Protein AF-A0A560FAY3-F1 (afdb_monomer_lite)

Foldseek 3Di:
DVVCVVVQFFAPPDDPVVLVVQLVVLLVCCVVCQVVQVVVCVVVVDDDDDPVNSNVVSSVVGGYDD

InterPro domains:
  IPR036271 Tetracyclin repressor-like, C-terminal domain superfamily [SSF48498] (2-59)

Organism: NCBI:txid28077

Structure (mmCIF, N/CA/C/O backbone):
data_AF-A0A560FAY3-F1
#
_entry.id   AF-A0A560FAY3-F1
#
loop_
_atom_site.group_PDB
_atom_site.id
_atom_site.type_symbol
_atom_site.label_atom_id
_atom_site.label_alt_id
_atom_site.label_comp_id
_atom_site.label_asym_id
_atom_site.label_entity_id
_atom_site.label_seq_id
_atom_site.pdbx_PDB_ins_code
_atom_site.Cartn_x
_atom_site.Cartn_y
_atom_site.Cartn_z
_atom_site.occupancy
_atom_site.B_iso_or_equiv
_atom_site.auth_seq_id
_atom_site.auth_comp_id
_atom_site.auth_asym_id
_atom_site.auth_atom_id
_atom_site.pdbx_PDB_model_num
ATOM 1 N N . MET A 1 1 ? -4.050 1.698 13.950 1.00 86.12 1 MET A N 1
ATOM 2 C CA . M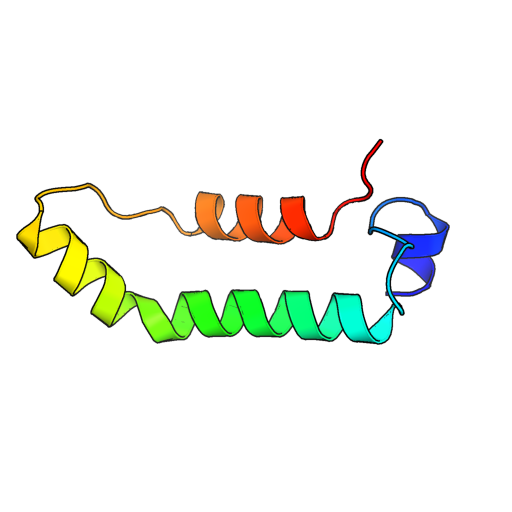ET A 1 1 ? -4.996 1.041 13.026 1.00 86.12 1 MET A CA 1
ATOM 3 C C . MET A 1 1 ? -6.443 1.111 13.476 1.00 86.12 1 MET A C 1
ATOM 5 O O . MET A 1 1 ? -7.194 1.732 12.746 1.00 86.12 1 MET A O 1
ATOM 9 N N . GLN A 1 2 ? -6.834 0.593 14.650 1.00 90.50 2 GLN A N 1
ATOM 10 C CA . GLN A 1 2 ? -8.243 0.626 15.103 1.00 90.50 2 GLN A CA 1
ATOM 11 C C . GLN A 1 2 ? -8.902 2.012 14.957 1.00 90.50 2 GLN A C 1
ATOM 13 O O . GLN A 1 2 ? -9.852 2.154 14.203 1.00 90.50 2 GLN A O 1
ATOM 18 N N . ARG A 1 3 ? -8.298 3.069 15.522 1.00 92.25 3 ARG A N 1
ATOM 19 C CA . ARG A 1 3 ? -8.812 4.451 15.399 1.00 92.25 3 ARG A CA 1
ATOM 20 C C . ARG A 1 3 ? -9.022 4.930 13.956 1.00 92.25 3 ARG A C 1
ATOM 22 O O . ARG A 1 3 ? -9.889 5.754 13.706 1.00 92.25 3 ARG A O 1
ATOM 29 N N . ALA A 1 4 ? -8.203 4.462 13.014 1.00 88.81 4 ALA A N 1
ATOM 30 C CA . ALA A 1 4 ? -8.303 4.857 11.611 1.00 88.81 4 ALA A CA 1
ATOM 31 C C . ALA A 1 4 ? -9.426 4.106 10.877 1.00 88.81 4 ALA A C 1
ATOM 33 O O . ALA A 1 4 ? -10.005 4.658 9.945 1.00 88.81 4 ALA A O 1
ATOM 34 N N . GLN A 1 5 ? -9.752 2.883 11.308 1.00 91.06 5 GLN A N 1
ATOM 35 C CA . GLN A 1 5 ? -10.958 2.177 10.870 1.00 91.06 5 GLN A CA 1
ATOM 36 C C . GLN A 1 5 ? -12.211 2.810 11.483 1.00 91.06 5 GLN A C 1
ATOM 38 O O . GLN A 1 5 ? -13.160 3.077 10.755 1.00 91.06 5 GLN A O 1
ATOM 43 N N . ASP A 1 6 ? -12.184 3.134 12.782 1.00 92.19 6 ASP A N 1
ATOM 44 C CA . ASP A 1 6 ? -13.302 3.794 13.476 1.00 92.19 6 ASP A CA 1
ATOM 45 C C . ASP A 1 6 ? -13.641 5.155 12.841 1.00 92.19 6 ASP A C 1
ATOM 47 O O . ASP A 1 6 ? -14.804 5.526 12.729 1.00 92.19 6 ASP A O 1
ATOM 51 N N . ALA A 1 7 ? -12.621 5.886 12.379 1.00 93.50 7 ALA A N 1
ATOM 52 C CA . ALA A 1 7 ? -12.771 7.152 11.661 1.00 93.50 7 ALA A CA 1
ATOM 53 C C . ALA A 1 7 ? -13.094 6.993 10.159 1.00 93.50 7 ALA A C 1
ATOM 55 O O . ALA A 1 7 ? -13.167 7.989 9.442 1.00 93.50 7 ALA A O 1
ATOM 56 N N . GLY A 1 8 ? -13.246 5.764 9.656 1.00 91.88 8 GLY A N 1
ATOM 57 C CA . GLY A 1 8 ? -13.605 5.485 8.262 1.00 91.88 8 GLY A CA 1
ATOM 58 C C . GLY A 1 8 ? -12.496 5.734 7.232 1.00 91.88 8 GLY A C 1
ATOM 59 O O . GLY A 1 8 ? -12.763 5.692 6.032 1.00 91.88 8 GLY A O 1
ATOM 60 N N . PHE A 1 9 ? -11.250 5.976 7.652 1.00 91.69 9 PHE A N 1
ATOM 61 C CA . PHE A 1 9 ? -10.126 6.207 6.735 1.00 91.69 9 PHE A CA 1
ATOM 62 C C . PHE A 1 9 ? -9.578 4.917 6.126 1.00 91.69 9 PHE A C 1
ATOM 64 O O . PHE A 1 9 ? -9.128 4.918 4.980 1.00 91.69 9 PHE A O 1
ATOM 71 N N . ILE A 1 10 ? -9.601 3.830 6.897 1.00 92.19 10 ILE A N 1
ATOM 72 C CA . ILE A 1 10 ? -9.115 2.506 6.499 1.00 92.19 10 ILE A CA 1
ATOM 73 C C . ILE A 1 10 ? -10.305 1.556 6.410 1.00 92.19 10 ILE A C 1
ATOM 75 O O . ILE A 1 10 ? -11.229 1.638 7.219 1.00 92.19 10 ILE A O 1
ATOM 79 N N . ARG A 1 11 ? -10.271 0.637 5.444 1.00 92.88 11 ARG A N 1
ATOM 80 C CA . ARG A 1 11 ? -11.252 -0.444 5.304 1.00 92.88 11 ARG A CA 1
ATOM 81 C C . ARG A 1 11 ? -11.435 -1.219 6.617 1.00 92.88 11 ARG A C 1
ATOM 83 O O . ARG A 1 11 ? -10.462 -1.508 7.316 1.00 92.88 11 ARG A O 1
ATOM 90 N N . ASN A 1 12 ? -12.679 -1.544 6.954 1.00 92.38 12 ASN A N 1
ATOM 91 C CA . ASN A 1 12 ? -13.077 -2.192 8.211 1.00 92.38 12 ASN A CA 1
ATOM 92 C C . ASN A 1 12 ? -13.571 -3.639 8.021 1.00 92.38 12 ASN A C 1
ATOM 94 O O . ASN A 1 12 ? -13.976 -4.285 8.981 1.00 92.38 12 ASN A O 1
ATOM 98 N N . ASP A 1 13 ? -13.500 -4.158 6.798 1.00 92.56 13 ASP A N 1
ATOM 99 C CA . ASP A 1 13 ? -13.814 -5.542 6.434 1.00 92.56 13 ASP A CA 1
ATOM 100 C C . ASP A 1 13 ? -12.676 -6.525 6.770 1.00 92.56 13 ASP A C 1
ATOM 102 O O . ASP A 1 13 ? -12.770 -7.719 6.496 1.00 92.56 13 ASP A O 1
ATOM 106 N N . LEU A 1 14 ? -11.595 -6.030 7.380 1.00 89.94 14 LEU A N 1
ATOM 107 C CA . LEU A 1 14 ? -10.447 -6.803 7.837 1.00 89.94 14 LEU A CA 1
ATOM 108 C C . LEU A 1 14 ? -10.079 -6.412 9.273 1.00 89.94 14 LEU A C 1
ATOM 110 O O . LEU A 1 14 ? -10.221 -5.240 9.642 1.00 89.94 14 LEU A O 1
ATOM 114 N N . PRO A 1 15 ? -9.506 -7.338 10.068 1.00 94.62 15 PRO A N 1
ATOM 115 C CA . PRO A 1 15 ? -8.939 -6.989 11.361 1.00 94.62 15 PRO A CA 1
ATOM 116 C C . PRO A 1 15 ? -7.916 -5.844 11.235 1.00 94.62 15 PRO A C 1
ATOM 118 O O . PRO A 1 15 ? -7.078 -5.866 10.327 1.00 94.62 15 PRO A O 1
ATOM 121 N N . PRO A 1 16 ? -7.899 -4.872 12.163 1.00 91.25 16 PRO A N 1
ATOM 122 C CA . PRO A 1 16 ? -7.006 -3.708 12.106 1.00 91.25 16 PRO A CA 1
ATOM 123 C C . PRO A 1 16 ? -5.526 -4.092 12.035 1.00 91.25 16 PRO A C 1
ATOM 125 O O . PRO A 1 16 ? -4.740 -3.420 11.368 1.00 91.25 16 PRO A O 1
ATOM 128 N N . GLY A 1 17 ? -5.136 -5.167 12.726 1.00 92.75 17 GLY A N 1
ATOM 129 C CA . GLY A 1 17 ? -3.771 -5.691 12.679 1.00 92.75 17 GLY A CA 1
ATOM 130 C C . GLY A 1 17 ? -3.405 -6.233 11.297 1.00 92.75 17 GLY A C 1
ATOM 131 O O . GLY A 1 17 ? -2.309 -5.973 10.813 1.00 92.75 17 GLY A O 1
ATOM 132 N N . LEU A 1 18 ? -4.344 -6.903 10.623 1.00 93.69 18 LEU A N 1
ATOM 133 C CA . LEU A 1 18 ? -4.130 -7.439 9.280 1.00 93.69 18 LEU A CA 1
ATOM 134 C C . LEU A 1 18 ? -3.977 -6.317 8.248 1.00 93.69 18 LEU A C 1
ATOM 136 O O . LEU A 1 18 ? -3.062 -6.367 7.433 1.00 93.69 18 LEU A O 1
ATOM 140 N N . ALA A 1 19 ? -4.798 -5.265 8.328 1.00 91.62 19 ALA A N 1
ATOM 141 C CA . ALA A 1 19 ? -4.632 -4.078 7.486 1.00 91.62 19 ALA A CA 1
ATOM 142 C C . ALA A 1 19 ? -3.245 -3.428 7.663 1.00 91.62 19 ALA A C 1
ATOM 144 O O . ALA A 1 19 ? -2.655 -2.956 6.692 1.00 91.62 19 ALA A O 1
ATOM 145 N N . ALA A 1 20 ? -2.697 -3.444 8.886 1.00 91.69 20 ALA A N 1
ATOM 146 C CA . ALA A 1 20 ? -1.343 -2.961 9.166 1.00 91.69 20 ALA A CA 1
ATOM 147 C C . ALA A 1 20 ? -0.267 -3.826 8.513 1.00 91.69 20 ALA A C 1
ATOM 149 O O . ALA A 1 20 ? 0.625 -3.301 7.849 1.00 91.69 20 ALA A O 1
ATOM 150 N N . ILE A 1 21 ? -0.379 -5.143 8.690 1.00 95.50 21 ILE A N 1
ATOM 151 C CA . ILE A 1 21 ? 0.569 -6.114 8.145 1.00 95.50 21 ILE A CA 1
ATOM 152 C C . ILE A 1 21 ? 0.597 -6.022 6.621 1.00 95.50 21 ILE A C 1
ATOM 154 O O . ILE A 1 21 ? 1.672 -5.908 6.046 1.00 95.50 21 ILE A O 1
ATOM 158 N N . MET A 1 22 ? -0.567 -5.999 5.968 1.00 94.94 22 MET A N 1
ATOM 159 C CA . MET A 1 22 ? -0.643 -5.869 4.512 1.00 94.94 22 MET A CA 1
ATOM 160 C C . MET A 1 22 ? -0.021 -4.562 4.020 1.00 94.94 22 MET A C 1
ATOM 162 O O . MET A 1 22 ? 0.743 -4.583 3.062 1.00 94.94 22 MET A O 1
ATOM 166 N N . GLY A 1 23 ? -0.310 -3.433 4.677 1.00 93.19 23 GLY A N 1
ATOM 167 C CA . GLY A 1 23 ? 0.284 -2.151 4.300 1.00 93.19 23 GLY A CA 1
ATOM 168 C C . GLY A 1 23 ? 1.809 -2.165 4.384 1.00 93.19 23 GLY A C 1
ATOM 169 O O . GLY A 1 23 ? 2.475 -1.753 3.440 1.00 93.19 23 GLY A O 1
ATOM 170 N N . GLY A 1 24 ? 2.360 -2.696 5.479 1.00 94.88 24 GLY A N 1
ATOM 171 C CA . GLY A 1 24 ? 3.807 -2.850 5.638 1.00 94.88 24 GLY A CA 1
ATOM 172 C C . GLY A 1 24 ? 4.418 -3.805 4.610 1.00 94.88 24 GLY A C 1
ATOM 173 O O . GLY A 1 24 ? 5.412 -3.460 3.978 1.00 94.88 24 GLY A O 1
ATOM 174 N N . ALA A 1 25 ? 3.795 -4.966 4.394 1.00 97.00 25 ALA A N 1
ATOM 175 C CA . ALA A 1 25 ? 4.275 -5.979 3.456 1.00 97.00 25 ALA A CA 1
ATOM 176 C C . ALA A 1 25 ? 4.291 -5.477 2.004 1.00 97.00 25 ALA A C 1
ATOM 178 O O . ALA A 1 25 ? 5.237 -5.749 1.275 1.00 97.00 25 ALA A O 1
ATOM 179 N N . LEU A 1 26 ? 3.280 -4.709 1.588 1.00 96.50 26 LEU A N 1
ATOM 180 C CA . LEU A 1 26 ? 3.224 -4.125 0.245 1.00 96.50 26 LEU A CA 1
ATOM 181 C C . LEU A 1 26 ? 4.317 -3.072 0.022 1.00 96.50 26 LEU A C 1
ATOM 183 O O . LEU A 1 26 ? 4.900 -3.018 -1.058 1.00 96.50 26 LEU A O 1
ATOM 187 N N . VAL A 1 27 ? 4.620 -2.258 1.039 1.00 96.12 27 VAL A N 1
ATOM 188 C CA . VAL A 1 27 ? 5.728 -1.292 0.971 1.00 96.12 27 VAL A CA 1
ATOM 189 C C . VAL A 1 27 ? 7.073 -2.014 0.915 1.00 96.12 27 VAL A C 1
ATOM 191 O O . VAL A 1 27 ? 7.913 -1.655 0.097 1.00 96.12 27 VAL A O 1
ATOM 194 N N . GLN A 1 28 ? 7.274 -3.043 1.742 1.00 96.31 28 GLN A N 1
ATOM 195 C CA . GLN A 1 28 ? 8.499 -3.850 1.722 1.00 96.31 28 GLN A CA 1
ATOM 196 C C . GLN A 1 28 ? 8.695 -4.532 0.368 1.00 96.31 28 GLN A C 1
ATOM 198 O O . GLN A 1 28 ? 9.751 -4.391 -0.232 1.00 96.31 28 GLN A O 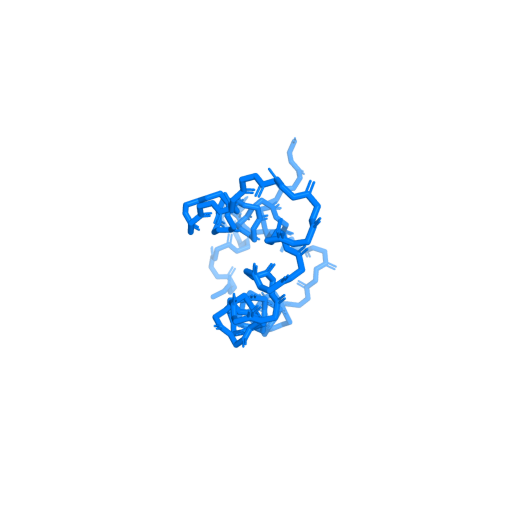1
ATOM 203 N N . PHE A 1 29 ? 7.649 -5.172 -0.159 1.00 95.12 29 PHE A N 1
ATOM 204 C CA . PHE A 1 29 ? 7.674 -5.772 -1.489 1.00 95.12 29 PHE A CA 1
ATOM 205 C C . PHE A 1 29 ? 8.064 -4.762 -2.574 1.00 95.12 29 PHE A C 1
ATOM 207 O O . PHE A 1 29 ? 8.894 -5.081 -3.422 1.00 95.12 29 PHE A O 1
ATOM 214 N N . TRP A 1 30 ? 7.493 -3.550 -2.543 1.00 95.12 30 TRP A N 1
ATOM 215 C CA . TRP A 1 30 ? 7.844 -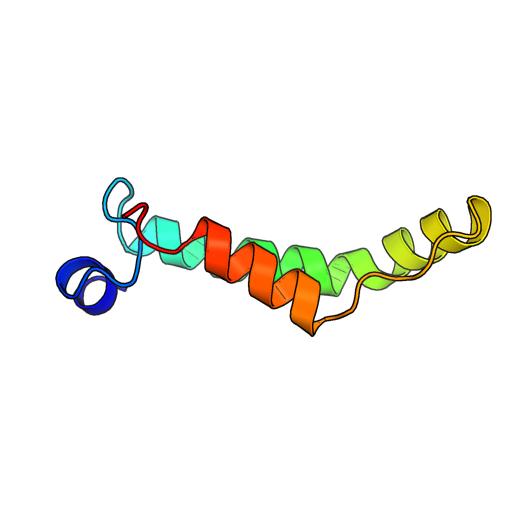2.494 -3.494 1.00 95.12 30 TRP A CA 1
ATOM 216 C C . TRP A 1 30 ? 9.330 -2.140 -3.425 1.00 95.12 30 TRP A C 1
ATOM 218 O O . TRP A 1 30 ? 9.985 -2.112 -4.461 1.00 95.12 30 TRP A O 1
ATOM 228 N N . LEU A 1 31 ? 9.860 -1.910 -2.220 1.00 94.06 31 LEU A N 1
ATOM 229 C CA . LEU A 1 31 ? 11.262 -1.541 -2.014 1.00 94.06 31 LEU A CA 1
ATOM 230 C C . LEU A 1 31 ? 12.222 -2.652 -2.451 1.00 94.06 31 LEU A C 1
ATOM 232 O O . LEU A 1 31 ? 13.199 -2.369 -3.144 1.00 94.06 31 LEU A O 1
ATOM 236 N N . ASP A 1 32 ? 11.922 -3.895 -2.081 1.00 96.12 32 ASP A N 1
ATOM 237 C CA . ASP A 1 32 ? 12.780 -5.044 -2.368 1.00 96.12 32 ASP A CA 1
ATOM 238 C C . ASP A 1 32 ? 12.773 -5.407 -3.858 1.00 96.12 32 ASP A C 1
ATOM 240 O O . ASP A 1 32 ? 13.796 -5.832 -4.379 1.00 96.12 32 ASP A O 1
ATOM 244 N N . SER A 1 33 ? 11.658 -5.183 -4.562 1.00 92.81 33 SER A N 1
ATOM 245 C CA . SER A 1 33 ? 11.500 -5.581 -5.971 1.00 92.81 33 SER A CA 1
ATOM 246 C C . SER A 1 33 ? 12.000 -4.540 -6.979 1.00 92.81 33 SER A C 1
ATOM 248 O O . SER A 1 33 ? 11.841 -4.725 -8.188 1.00 92.81 33 SER A O 1
ATOM 250 N N . GLN A 1 34 ? 12.552 -3.406 -6.530 1.00 91.12 34 GLN A N 1
ATOM 251 C CA . GLN A 1 34 ? 12.918 -2.298 -7.423 1.00 91.12 34 GLN A CA 1
ATOM 252 C C . GLN A 1 34 ? 13.927 -2.709 -8.496 1.00 91.12 34 GLN A C 1
ATOM 254 O O . GLN A 1 34 ? 13.850 -2.241 -9.635 1.00 91.12 34 GLN A O 1
ATOM 259 N N . LEU A 1 35 ? 14.890 -3.560 -8.140 1.00 89.44 35 LEU A N 1
ATOM 260 C CA . LEU A 1 35 ? 15.934 -3.984 -9.064 1.00 8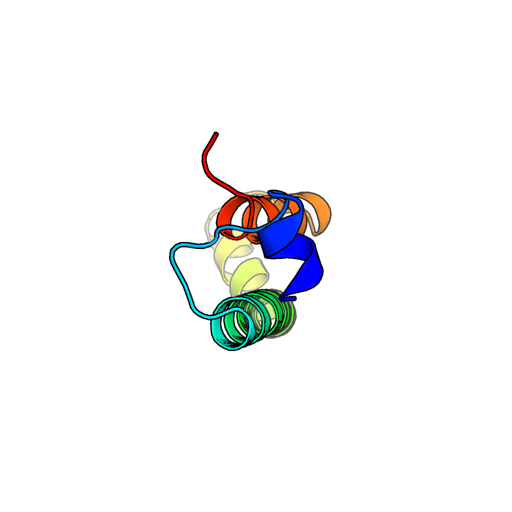9.44 35 LEU A CA 1
ATOM 261 C C . LEU A 1 35 ? 15.348 -4.871 -10.168 1.00 89.44 35 LEU A C 1
ATOM 263 O O . LEU A 1 35 ? 15.603 -4.637 -11.349 1.00 89.44 35 LEU A O 1
ATOM 267 N N . GLU A 1 36 ? 14.527 -5.847 -9.789 1.00 91.44 36 GLU A N 1
ATOM 268 C CA . GLU A 1 36 ? 13.867 -6.788 -10.689 1.00 91.44 36 GLU A CA 1
ATOM 269 C C . GLU A 1 36 ? 12.868 -6.078 -11.603 1.00 91.44 36 GLU A C 1
ATOM 271 O O . GLU A 1 36 ? 12.844 -6.333 -12.807 1.00 91.44 36 GLU A O 1
ATOM 276 N N . ILE A 1 37 ? 12.083 -5.145 -11.055 1.00 89.88 37 ILE A N 1
ATOM 277 C CA . ILE A 1 37 ? 11.125 -4.344 -11.823 1.00 89.88 37 ILE A CA 1
ATOM 278 C C . ILE A 1 37 ? 11.864 -3.501 -12.862 1.00 89.88 37 ILE A C 1
ATOM 280 O O . ILE A 1 37 ? 11.512 -3.535 -14.039 1.00 89.88 37 ILE A O 1
ATOM 284 N N . ARG A 1 38 ? 12.933 -2.795 -12.473 1.00 87.31 38 ARG A N 1
ATOM 285 C CA . ARG A 1 38 ? 13.733 -1.997 -13.418 1.00 87.31 38 ARG A CA 1
ATOM 286 C C . ARG A 1 38 ? 14.383 -2.863 -14.492 1.00 87.31 38 ARG A C 1
ATOM 288 O O . ARG A 1 38 ? 14.416 -2.455 -15.650 1.00 87.31 38 ARG A O 1
ATOM 295 N N . ALA A 1 39 ? 14.867 -4.051 -14.132 1.00 89.31 39 ALA A N 1
ATOM 296 C CA . ALA A 1 39 ? 15.427 -4.995 -15.093 1.00 89.31 39 ALA A CA 1
ATOM 297 C C . ALA A 1 39 ? 14.374 -5.472 -16.107 1.00 89.31 39 ALA A C 1
ATOM 299 O O . ALA A 1 39 ? 14.657 -5.520 -17.302 1.00 89.31 39 ALA A O 1
ATOM 300 N N . ALA A 1 40 ? 13.156 -5.779 -15.654 1.00 89.12 40 ALA A N 1
ATOM 301 C CA . ALA A 1 40 ? 12.061 -6.190 -16.527 1.00 89.12 40 ALA A CA 1
ATOM 302 C C . ALA A 1 40 ? 11.612 -5.060 -17.470 1.00 89.12 40 ALA A C 1
ATOM 304 O O . ALA A 1 40 ? 11.472 -5.285 -18.671 1.00 89.12 40 ALA A O 1
ATOM 305 N N . LEU A 1 41 ? 11.453 -3.840 -16.951 1.00 89.88 41 LEU A N 1
ATOM 306 C CA . LEU A 1 41 ? 11.034 -2.675 -17.739 1.00 89.88 41 LEU A CA 1
ATOM 307 C C . LEU A 1 41 ? 12.087 -2.258 -18.775 1.00 89.88 41 LEU A C 1
ATOM 309 O O . LEU A 1 41 ? 11.741 -1.859 -19.883 1.00 89.88 41 LEU A O 1
ATO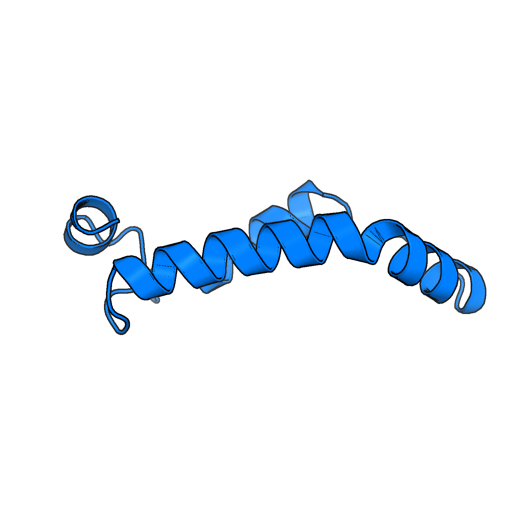M 313 N N . ALA A 1 42 ? 13.378 -2.427 -18.473 1.00 89.81 42 ALA A N 1
ATOM 314 C CA . ALA A 1 42 ? 14.448 -2.176 -19.439 1.00 89.81 42 ALA A CA 1
ATOM 315 C C . ALA A 1 42 ? 14.379 -3.103 -20.671 1.00 89.81 42 ALA A C 1
ATOM 317 O O . ALA A 1 42 ? 14.840 -2.719 -21.744 1.00 89.81 42 ALA A O 1
ATOM 318 N N . ILE A 1 43 ? 13.806 -4.307 -20.534 1.00 92.62 43 ILE A N 1
ATOM 319 C CA . ILE A 1 43 ? 13.613 -5.250 -21.647 1.00 92.62 43 ILE A CA 1
ATOM 320 C C . ILE A 1 43 ? 12.426 -4.829 -22.523 1.00 92.62 43 ILE A C 1
ATOM 322 O O . ILE A 1 43 ? 12.492 -4.970 -23.744 1.00 92.62 43 ILE A O 1
ATOM 326 N N . THR A 1 44 ? 11.345 -4.328 -21.920 1.00 89.19 44 THR A N 1
ATOM 327 C CA . THR A 1 44 ? 10.131 -3.921 -22.648 1.00 89.19 44 THR A CA 1
ATOM 328 C C . THR A 1 44 ? 10.210 -2.497 -23.198 1.00 89.19 44 THR A C 1
ATOM 330 O O . THR A 1 44 ? 9.510 -2.179 -24.156 1.00 89.19 44 THR A O 1
ATOM 333 N N . GLY A 1 45 ? 11.095 -1.663 -22.641 1.00 85.31 45 GLY A N 1
ATOM 334 C CA . GLY A 1 45 ? 11.205 -0.240 -22.962 1.00 85.31 45 GLY A CA 1
ATOM 335 C C . GLY A 1 45 ? 10.162 0.627 -22.255 1.00 85.31 45 GLY A C 1
ATOM 336 O O . GLY A 1 45 ? 10.016 1.795 -22.609 1.00 85.31 45 GLY A O 1
ATOM 337 N N . ASP A 1 46 ? 9.443 0.069 -21.279 1.00 88.38 46 ASP A N 1
ATOM 338 C CA . ASP A 1 46 ? 8.435 0.791 -20.507 1.00 88.38 46 ASP A CA 1
ATOM 339 C C . ASP A 1 46 ? 9.078 1.705 -19.457 1.00 88.38 46 ASP A C 1
ATOM 341 O O . ASP A 1 46 ? 10.144 1.422 -18.900 1.00 88.38 46 ASP A O 1
ATOM 345 N N . GLU A 1 47 ? 8.397 2.807 -19.149 1.00 82.06 47 GLU A N 1
ATOM 346 C CA . GLU A 1 47 ? 8.820 3.693 -18.071 1.00 82.06 47 GLU A CA 1
ATOM 347 C C . GLU A 1 47 ? 8.572 3.058 -16.692 1.00 82.06 47 GLU A C 1
ATOM 349 O O . GLU A 1 47 ? 7.583 2.364 -16.449 1.00 82.06 47 GLU A O 1
ATOM 354 N N . GLY A 1 48 ? 9.505 3.321 -15.772 1.00 82.19 48 GLY A N 1
ATOM 355 C CA . GLY A 1 48 ? 9.403 2.964 -14.359 1.00 82.19 48 GLY A CA 1
ATOM 356 C C . GLY A 1 48 ? 8.146 3.518 -13.700 1.00 82.19 48 GLY A C 1
ATOM 357 O O . GLY A 1 48 ? 7.736 4.642 -13.978 1.00 82.19 48 GLY A O 1
ATOM 358 N N . LEU A 1 49 ? 7.577 2.767 -12.759 1.00 88.00 49 LEU A N 1
ATOM 359 C CA . LEU A 1 49 ? 6.564 3.319 -11.866 1.00 88.00 49 LEU A CA 1
ATOM 360 C C . LEU A 1 49 ? 7.245 4.235 -10.833 1.00 88.00 49 LEU A C 1
ATOM 362 O O . LEU A 1 49 ? 8.240 3.840 -10.220 1.00 88.00 49 LEU A O 1
ATOM 366 N N . ALA A 1 50 ? 6.715 5.442 -10.633 1.00 90.38 50 ALA A N 1
ATOM 367 C CA . ALA A 1 50 ? 7.200 6.348 -9.597 1.00 90.38 50 ALA A CA 1
ATOM 368 C C . ALA A 1 50 ? 6.807 5.850 -8.195 1.00 90.38 50 ALA A C 1
ATOM 370 O O . ALA A 1 50 ? 5.759 5.220 -8.011 1.00 90.38 50 ALA A O 1
ATOM 371 N N . ASP A 1 51 ? 7.620 6.179 -7.189 1.00 92.00 51 ASP A N 1
ATOM 372 C CA . ASP A 1 51 ? 7.355 5.799 -5.797 1.00 92.00 51 ASP A CA 1
ATOM 373 C C . ASP A 1 51 ? 6.013 6.358 -5.309 1.00 92.00 51 ASP A C 1
ATOM 375 O O . ASP A 1 51 ? 5.253 5.674 -4.622 1.00 92.00 51 ASP A O 1
ATOM 379 N N . GLU A 1 52 ? 5.670 7.580 -5.715 1.00 94.88 52 GLU A N 1
ATOM 380 C CA . GLU A 1 52 ? 4.398 8.213 -5.390 1.00 94.88 52 GLU A CA 1
ATOM 381 C C . GLU A 1 52 ? 3.205 7.419 -5.925 1.00 94.88 52 GLU A C 1
ATOM 383 O O . GLU A 1 52 ? 2.172 7.341 -5.256 1.00 94.88 52 GLU A O 1
ATOM 388 N N . ASP A 1 53 ? 3.336 6.807 -7.101 1.00 94.06 53 ASP A N 1
ATOM 389 C CA . ASP A 1 53 ? 2.269 6.021 -7.717 1.00 94.06 53 ASP A CA 1
ATOM 390 C C . ASP A 1 53 ? 2.128 4.648 -7.061 1.00 94.06 53 ASP A C 1
ATOM 392 O O . ASP A 1 53 ? 1.001 4.212 -6.792 1.00 94.06 53 ASP A O 1
ATOM 396 N N . ALA A 1 54 ? 3.245 4.014 -6.694 1.00 93.31 54 ALA A N 1
ATOM 397 C CA . ALA A 1 54 ? 3.237 2.801 -5.879 1.00 93.31 54 ALA A CA 1
ATOM 398 C C . ALA A 1 54 ? 2.563 3.055 -4.522 1.00 93.31 54 ALA A C 1
ATOM 400 O O . ALA A 1 54 ? 1.618 2.357 -4.142 1.00 93.31 54 ALA A O 1
ATOM 401 N N . ILE A 1 55 ? 2.984 4.104 -3.809 1.00 94.38 55 ILE A N 1
ATOM 402 C CA . ILE A 1 55 ? 2.429 4.473 -2.502 1.00 94.38 55 ILE A CA 1
ATOM 403 C C . ILE A 1 55 ? 0.943 4.810 -2.630 1.00 94.38 55 ILE A C 1
ATOM 405 O O . ILE A 1 55 ? 0.129 4.330 -1.837 1.00 94.38 55 ILE A O 1
ATOM 409 N N . ARG A 1 56 ? 0.554 5.588 -3.647 1.00 95.69 56 ARG A N 1
ATOM 410 C CA . ARG A 1 56 ? -0.853 5.917 -3.911 1.00 95.69 56 ARG A CA 1
ATOM 411 C C . ARG A 1 56 ? -1.681 4.657 -4.135 1.00 95.69 56 ARG A C 1
ATOM 413 O O . ARG A 1 56 ? -2.790 4.563 -3.604 1.00 95.69 56 ARG A O 1
ATOM 420 N N . HIS A 1 57 ? -1.156 3.691 -4.885 1.00 94.44 57 HIS A N 1
ATOM 421 C CA . HIS A 1 57 ? -1.825 2.417 -5.111 1.00 94.44 57 HIS A CA 1
ATOM 422 C C . HIS A 1 57 ? -1.992 1.625 -3.809 1.00 94.44 57 HIS A C 1
A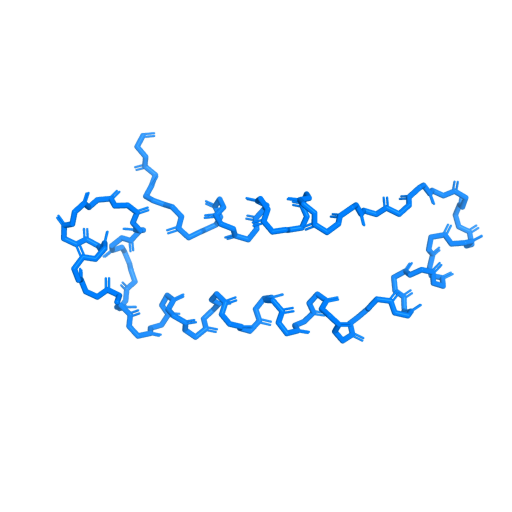TOM 424 O O . HIS A 1 57 ? -3.105 1.196 -3.503 1.00 94.44 57 HIS A O 1
ATOM 430 N N . ILE A 1 58 ? -0.929 1.485 -3.013 1.00 94.75 58 ILE A N 1
ATOM 431 C CA . ILE A 1 58 ? -0.959 0.773 -1.726 1.00 94.75 58 ILE A CA 1
ATOM 432 C C . ILE A 1 58 ? -1.973 1.418 -0.776 1.00 94.75 58 ILE A C 1
ATOM 434 O O . ILE A 1 58 ? -2.822 0.733 -0.208 1.00 94.75 58 ILE A O 1
ATOM 438 N N . VAL A 1 59 ? -1.949 2.746 -0.648 1.00 94.25 59 VAL A N 1
ATOM 439 C CA . VAL A 1 59 ? -2.908 3.485 0.182 1.00 94.25 59 VAL A CA 1
ATOM 440 C C . VAL A 1 59 ? -4.334 3.260 -0.313 1.00 94.25 59 VAL A C 1
ATOM 442 O O . VAL A 1 59 ? -5.224 3.008 0.496 1.00 94.25 59 VAL A O 1
ATOM 445 N N . ARG A 1 60 ? -4.571 3.288 -1.630 1.00 94.88 60 ARG A N 1
ATOM 446 C CA . ARG A 1 60 ? -5.896 3.026 -2.212 1.00 94.88 60 ARG A CA 1
ATOM 447 C C . ARG A 1 60 ? -6.439 1.646 -1.828 1.00 94.88 60 ARG A C 1
ATOM 449 O O . ARG A 1 60 ? -7.628 1.549 -1.554 1.00 94.88 60 ARG A O 1
ATOM 456 N N . LEU A 1 61 ? -5.597 0.613 -1.758 1.00 93.44 61 LEU A N 1
ATOM 457 C CA . LEU A 1 61 ? -6.009 -0.736 -1.333 1.00 93.44 61 LEU A CA 1
ATOM 458 C C . LEU A 1 61 ? -6.437 -0.809 0.143 1.00 93.44 61 LEU A C 1
ATOM 460 O O . LEU A 1 61 ? -7.189 -1.710 0.528 1.00 93.44 61 LEU A O 1
ATOM 464 N N . LEU A 1 62 ? -5.939 0.113 0.969 1.00 92.81 62 LEU A N 1
ATOM 465 C CA . LEU A 1 62 ? -6.216 0.171 2.404 1.00 92.81 62 LEU A CA 1
ATOM 466 C C . LEU A 1 62 ? -7.354 1.128 2.762 1.00 92.81 62 LEU A C 1
ATOM 468 O O . LEU A 1 62 ? -7.917 1.001 3.848 1.00 92.81 62 LEU A O 1
ATOM 472 N N . ARG A 1 63 ? -7.695 2.083 1.891 1.00 92.81 63 ARG A N 1
ATOM 473 C CA . ARG A 1 63 ? -8.776 3.045 2.144 1.00 92.81 63 ARG A CA 1
ATOM 474 C C . ARG A 1 63 ? -10.134 2.355 2.222 1.00 92.81 63 ARG A C 1
ATOM 476 O O . ARG A 1 63 ? -10.348 1.310 1.611 1.00 92.81 63 ARG A O 1
ATOM 483 N N . SER A 1 64 ? -11.054 2.945 2.985 1.00 87.75 64 SER A N 1
ATOM 484 C CA . SER A 1 64 ? -12.441 2.479 2.975 1.00 87.75 64 SER A CA 1
ATOM 485 C C . SER A 1 64 ? -13.045 2.660 1.578 1.00 87.75 64 SER A C 1
ATOM 487 O O . SER A 1 64 ? -12.789 3.657 0.895 1.00 87.75 64 SER A O 1
ATOM 489 N N . GLN A 1 65 ? -13.804 1.658 1.135 1.00 71.25 65 GLN A N 1
ATOM 490 C CA . GLN A 1 65 ? -14.597 1.750 -0.086 1.00 71.25 65 GLN A CA 1
ATOM 491 C C . GLN A 1 65 ? -15.858 2.531 0.283 1.00 71.25 65 GLN A C 1
ATOM 493 O O . GLN A 1 65 ? -16.724 2.006 0.979 1.00 71.25 65 GLN A O 1
ATOM 498 N N . SER A 1 66 ? -15.882 3.809 -0.083 1.00 59.81 66 SER A N 1
ATOM 499 C CA . SER A 1 66 ? -17.046 4.694 0.041 1.00 59.81 66 SER A CA 1
ATOM 500 C C . SER A 1 66 ? -17.628 4.967 -1.334 1.00 59.81 66 SER A C 1
ATOM 502 O O . SER A 1 66 ? -16.835 4.981 -2.304 1.00 59.81 66 SER A O 1
#

Sequence (66 aa):
MQRAQDAGFIRNDLPPGLAAIMGGALVQFWLDSQLEIRAALAITGDEGLADEDAIRHIVRLLRSQS

pLDDT: mean 91.17, std 5.59, range [59.81, 97.0]

Radius of gyration: 14.63 Å; chains: 1; bounding box: 33×16×38 Å

Secondary structure (DSSP, 8-state):
-HHHHHTTSB-SSS-HHHHHHHHHHHHHHHHHTHHHHHHHHHHHTPPPPPHHHHHHHHHHHHB---